Protein AF-A0A9E1JW07-F1 (afdb_monomer)

Mean predicted aligned error: 15.03 Å

Foldseek 3Di:
DPDDWQQADDQQAAPPPGDHPHPDKDKDFQDDLCCLVPPDDLVNLVVLCVPVDDPVRSVPDDSVVSSVCSVGHRNVRIGIHHPVVVCPDPVNVVVVVVVVVVVVVVVVVVVPPDPFPADQAAAQAADPVRDGHRDRPQQGPLRHHPVRPVVSVVVPD

Structure (mmCIF, N/CA/C/O backbone):
data_AF-A0A9E1JW07-F1
#
_entry.id   AF-A0A9E1JW07-F1
#
loop_
_atom_site.group_PDB
_atom_site.id
_atom_site.type_symbol
_atom_site.label_atom_id
_atom_site.label_alt_id
_atom_site.label_comp_id
_atom_site.label_asym_id
_atom_site.label_entity_id
_atom_site.label_seq_id
_atom_site.pdbx_PDB_ins_code
_atom_site.Cartn_x
_atom_site.Cartn_y
_atom_site.Cartn_z
_atom_site.occupancy
_atom_site.B_iso_or_equiv
_atom_site.auth_seq_id
_atom_site.auth_comp_id
_atom_site.auth_asym_id
_atom_site.auth_a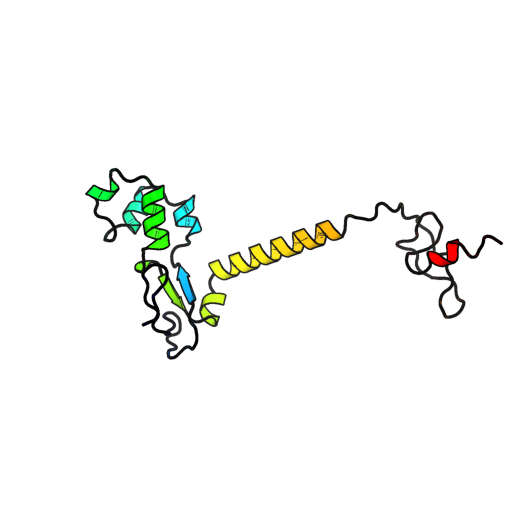tom_id
_atom_site.pdbx_PDB_model_num
ATOM 1 N N . MET A 1 1 ? -17.671 1.496 -18.400 1.00 45.19 1 MET A N 1
ATOM 2 C CA . MET A 1 1 ? -16.482 0.987 -17.679 1.00 45.19 1 MET A CA 1
ATOM 3 C C . MET A 1 1 ? -15.958 2.099 -16.781 1.00 45.19 1 MET A C 1
ATOM 5 O O . MET A 1 1 ? -15.875 3.230 -17.240 1.00 45.19 1 MET A O 1
ATOM 9 N N . LEU A 1 2 ? -15.709 1.835 -15.495 1.00 49.59 2 LEU A N 1
ATOM 10 C CA . LEU A 1 2 ? -15.189 2.853 -14.573 1.00 49.59 2 LEU A CA 1
ATOM 11 C C . LEU A 1 2 ? -13.688 3.030 -14.830 1.00 49.59 2 LEU A C 1
ATOM 13 O O . LEU A 1 2 ? -12.945 2.060 -14.697 1.00 49.59 2 LEU A O 1
ATOM 17 N N . ASN A 1 3 ? -13.252 4.247 -15.177 1.00 51.47 3 ASN A N 1
ATOM 18 C CA . ASN A 1 3 ? -11.838 4.564 -15.402 1.00 51.47 3 ASN A CA 1
ATOM 19 C C . ASN A 1 3 ? -10.987 4.095 -14.212 1.00 51.47 3 ASN A C 1
ATOM 21 O O . ASN A 1 3 ? -11.109 4.586 -13.085 1.00 51.47 3 ASN A O 1
ATOM 25 N N . GLY A 1 4 ? -10.150 3.097 -14.474 1.00 58.75 4 GLY A N 1
ATOM 26 C CA . GLY A 1 4 ? -9.272 2.471 -13.502 1.00 58.75 4 GLY A CA 1
ATOM 27 C C . GLY A 1 4 ? -8.190 3.412 -12.981 1.00 58.75 4 GLY A C 1
ATOM 28 O O . GLY A 1 4 ? -7.639 4.215 -13.731 1.00 58.75 4 GLY A O 1
ATOM 29 N N . LYS A 1 5 ? -7.829 3.302 -11.696 1.00 64.25 5 LYS A N 1
ATOM 30 C CA . LYS A 1 5 ? -6.578 3.906 -11.204 1.00 64.25 5 LYS A CA 1
ATOM 31 C C . LYS A 1 5 ? -5.411 2.998 -11.583 1.00 64.25 5 LYS A C 1
ATOM 33 O O . LYS A 1 5 ? -5.579 1.785 -11.646 1.00 64.25 5 LYS A O 1
ATOM 38 N N . TYR A 1 6 ? -4.230 3.583 -11.774 1.00 75.06 6 TYR A N 1
ATOM 39 C CA . TYR A 1 6 ? -2.990 2.844 -12.051 1.00 75.06 6 TYR A CA 1
ATOM 40 C C . TYR A 1 6 ? -2.974 2.081 -13.391 1.00 75.06 6 TYR A C 1
ATOM 42 O O . TYR A 1 6 ? -2.185 1.158 -13.570 1.00 75.06 6 TYR A O 1
ATOM 50 N N . GLY A 1 7 ? -3.864 2.448 -14.323 1.00 70.44 7 GLY A N 1
ATOM 51 C CA . GLY A 1 7 ? -4.038 1.769 -15.612 1.00 70.44 7 GLY A CA 1
ATOM 52 C C . GLY A 1 7 ? -4.787 0.433 -15.539 1.00 70.44 7 GLY A C 1
ATOM 53 O O . GLY A 1 7 ? -4.903 -0.232 -16.560 1.00 70.44 7 GLY A O 1
ATOM 54 N N . ALA A 1 8 ? -5.275 0.021 -14.361 1.00 77.69 8 ALA A N 1
ATOM 55 C CA . ALA A 1 8 ? -5.957 -1.259 -14.168 1.00 77.69 8 ALA A CA 1
ATOM 56 C C . ALA A 1 8 ? -7.481 -1.091 -14.184 1.00 77.69 8 ALA A C 1
ATOM 58 O O . ALA A 1 8 ? -8.031 -0.341 -13.373 1.00 77.69 8 ALA A O 1
ATOM 59 N N . GLU A 1 9 ? -8.163 -1.807 -15.075 1.00 79.19 9 GLU A N 1
ATOM 60 C CA . GLU A 1 9 ? -9.624 -1.794 -15.174 1.00 79.19 9 GLU A CA 1
ATOM 61 C C . GLU A 1 9 ? -10.299 -2.362 -13.920 1.00 79.19 9 GLU A C 1
ATOM 63 O O . GLU A 1 9 ? -9.792 -3.277 -13.268 1.00 79.19 9 GLU A O 1
ATOM 68 N N . ARG A 1 10 ? -11.471 -1.810 -13.586 1.00 83.06 10 ARG A N 1
ATOM 69 C CA . ARG A 1 10 ? -12.329 -2.318 -12.511 1.00 83.06 10 ARG A CA 1
ATOM 70 C C . ARG A 1 10 ? -13.482 -3.105 -13.105 1.00 83.06 10 ARG A C 1
ATOM 72 O O . ARG A 1 10 ? -14.334 -2.526 -13.776 1.00 83.06 10 ARG A O 1
ATOM 79 N N . ASN A 1 11 ? -13.527 -4.388 -12.778 1.00 87.31 11 ASN A N 1
ATOM 80 C CA . ASN A 1 11 ? -14.549 -5.323 -13.233 1.00 87.31 11 ASN A CA 1
ATOM 81 C C . ASN A 1 11 ? -15.549 -5.685 -12.131 1.00 87.31 11 ASN A C 1
ATOM 83 O O . ASN A 1 11 ? -16.485 -6.431 -12.385 1.00 87.31 11 ASN A O 1
ATOM 87 N N . LEU A 1 12 ? -15.361 -5.166 -10.912 1.00 89.56 12 LEU A N 1
ATOM 88 C CA . LEU A 1 12 ? -16.171 -5.487 -9.735 1.00 89.56 12 LEU A CA 1
ATOM 89 C C . LEU A 1 12 ? -16.109 -6.972 -9.343 1.00 89.56 12 LEU A C 1
ATOM 91 O O . LEU A 1 12 ? -17.007 -7.499 -8.684 1.00 89.56 12 LEU A O 1
ATOM 95 N N . VAL A 1 13 ? -14.999 -7.623 -9.700 1.00 91.62 13 VAL A N 1
ATOM 96 C CA . VAL A 1 13 ? -14.702 -9.019 -9.376 1.00 91.62 13 VAL A CA 1
ATOM 97 C C . VAL A 1 13 ? -13.456 -9.072 -8.508 1.00 91.62 13 VAL A C 1
ATOM 99 O O . VAL A 1 13 ? -12.402 -8.543 -8.862 1.00 91.62 13 VAL A O 1
ATOM 102 N N . CYS A 1 14 ? -13.547 -9.741 -7.363 1.00 93.69 14 CYS A N 1
ATOM 103 C CA . CYS A 1 14 ? -12.381 -9.984 -6.531 1.00 93.69 14 CYS A CA 1
ATOM 104 C C . CYS A 1 14 ? -11.521 -11.091 -7.141 1.00 93.69 14 CYS A C 1
ATOM 106 O O . CYS A 1 14 ? -11.901 -12.259 -7.126 1.00 93.69 14 CYS A O 1
ATOM 108 N N . LYS A 1 15 ? -10.308 -10.748 -7.576 1.00 94.06 15 LYS A N 1
ATOM 109 C CA . LYS A 1 15 ? -9.341 -11.705 -8.136 1.00 94.06 15 LYS A CA 1
ATOM 110 C C . LYS A 1 15 ? -8.770 -12.689 -7.110 1.00 94.06 15 LYS A C 1
ATOM 112 O O . LYS A 1 15 ? -8.145 -13.665 -7.495 1.00 94.06 15 LYS A O 1
ATOM 117 N N . THR A 1 16 ? -8.992 -12.454 -5.817 1.00 93.06 16 THR A N 1
ATOM 118 C CA . THR A 1 16 ? -8.528 -13.338 -4.736 1.00 93.06 16 THR A CA 1
ATOM 119 C C . THR A 1 16 ? -9.557 -14.394 -4.348 1.00 93.06 16 THR A C 1
ATOM 121 O O . THR A 1 16 ? -9.196 -15.552 -4.204 1.00 93.06 16 THR A O 1
ATOM 124 N N . CYS A 1 17 ? -10.823 -14.015 -4.142 1.00 94.19 17 CYS A N 1
ATOM 125 C CA . CYS A 1 17 ? -11.865 -14.949 -3.693 1.00 94.19 17 CYS A CA 1
ATOM 126 C C . CYS A 1 17 ? -12.903 -15.298 -4.764 1.00 94.19 17 CYS A C 1
ATOM 128 O O . CYS A 1 17 ? -13.858 -16.006 -4.464 1.00 94.19 17 CYS A O 1
ATOM 130 N N . GLY A 1 18 ? -12.763 -14.768 -5.980 1.00 93.25 18 GLY A N 1
ATOM 131 C CA . GLY A 1 18 ? -13.622 -15.081 -7.121 1.00 93.25 18 GLY A CA 1
ATOM 132 C C . GLY A 1 18 ? -15.015 -14.447 -7.098 1.00 93.25 18 GLY A C 1
ATOM 133 O O . GLY A 1 18 ? -15.713 -14.535 -8.098 1.00 93.25 18 GLY A O 1
ATOM 134 N N . ARG A 1 19 ? -15.431 -13.788 -6.006 1.00 92.69 19 ARG A N 1
ATOM 135 C CA . ARG A 1 19 ? -16.750 -13.130 -5.942 1.00 92.69 19 ARG A CA 1
ATOM 136 C C . ARG A 1 19 ? -16.870 -12.028 -6.988 1.00 92.69 19 ARG A C 1
ATOM 138 O O . ARG A 1 19 ? -15.982 -11.176 -7.080 1.00 92.69 19 ARG A O 1
ATOM 145 N N . ASP A 1 20 ? -17.993 -12.019 -7.685 1.00 92.50 20 ASP A N 1
ATOM 146 C CA . ASP A 1 20 ? -18.372 -11.043 -8.698 1.00 92.50 20 ASP A CA 1
ATOM 147 C C . ASP A 1 20 ? -19.508 -10.128 -8.210 1.00 92.50 20 ASP A C 1
ATOM 149 O O . ASP A 1 20 ? -19.900 -10.173 -7.038 1.00 92.50 20 ASP A O 1
ATOM 153 N N . ASN A 1 21 ? -19.979 -9.242 -9.096 1.00 83.75 21 ASN A N 1
ATOM 154 C CA . ASN A 1 21 ? -21.097 -8.321 -8.857 1.00 83.75 21 ASN A CA 1
ATOM 155 C C . ASN A 1 21 ? -20.962 -7.503 -7.560 1.00 83.75 21 ASN A C 1
ATOM 157 O O . ASN A 1 21 ? -21.942 -7.139 -6.906 1.00 83.75 21 ASN A O 1
ATOM 161 N N . LEU A 1 22 ? -19.723 -7.200 -7.163 1.00 84.88 22 LEU A N 1
ATOM 162 C CA . LEU A 1 22 ? -19.457 -6.455 -5.943 1.00 84.88 22 LEU A CA 1
ATOM 163 C C . LEU A 1 22 ? -19.800 -4.982 -6.169 1.00 84.88 22 LEU A C 1
ATOM 165 O O . LEU A 1 22 ? -19.198 -4.328 -7.011 1.00 84.88 22 LEU A O 1
ATOM 169 N N . GLY A 1 23 ? -20.666 -4.394 -5.340 1.00 85.06 23 GLY A N 1
ATOM 170 C CA . GLY A 1 23 ? -20.952 -2.950 -5.415 1.00 85.06 23 GLY A CA 1
ATOM 171 C C . GLY A 1 23 ? -19.716 -2.057 -5.207 1.00 85.06 23 GLY A C 1
ATOM 172 O O . GLY A 1 23 ? -19.725 -0.878 -5.557 1.00 85.06 23 GLY A O 1
ATOM 173 N N . ARG A 1 24 ? -18.630 -2.608 -4.640 1.00 87.06 24 ARG A N 1
ATOM 174 C CA . ARG A 1 24 ? -17.335 -1.932 -4.524 1.00 87.06 24 ARG A CA 1
ATOM 175 C C . ARG A 1 24 ? -16.163 -2.907 -4.412 1.00 87.06 24 ARG A C 1
ATOM 177 O O . ARG A 1 24 ? -16.164 -3.813 -3.579 1.00 87.06 24 ARG A O 1
ATOM 184 N N . THR A 1 25 ? -15.100 -2.596 -5.144 1.00 90.06 25 THR A N 1
ATOM 185 C CA . THR A 1 25 ? -13.772 -3.217 -5.051 1.00 90.06 25 THR A CA 1
ATOM 186 C C . THR A 1 25 ? -12.691 -2.171 -4.778 1.00 90.06 25 THR A C 1
ATOM 188 O O . THR A 1 25 ? -12.879 -0.967 -4.999 1.00 90.06 25 THR A O 1
ATOM 191 N N . ASP A 1 26 ? -11.547 -2.624 -4.280 1.00 90.06 26 ASP A N 1
ATOM 192 C CA . ASP A 1 26 ? -10.333 -1.830 -4.128 1.00 90.06 26 ASP A CA 1
ATOM 193 C C . ASP A 1 26 ? -9.244 -2.363 -5.075 1.00 90.06 26 ASP A C 1
ATOM 195 O O . ASP A 1 26 ? -9.245 -3.533 -5.451 1.00 90.06 26 ASP A O 1
ATOM 199 N N . LEU A 1 27 ? -8.316 -1.485 -5.462 1.00 90.25 27 LEU A N 1
ATOM 200 C CA . LEU A 1 27 ? -7.156 -1.826 -6.287 1.00 90.25 27 LEU A CA 1
ATOM 201 C C . LEU A 1 27 ? -5.927 -1.893 -5.380 1.00 90.25 27 LEU A C 1
ATOM 203 O O . LEU A 1 27 ? -5.527 -0.880 -4.799 1.00 90.25 27 LEU A O 1
ATOM 207 N N . HIS A 1 28 ? -5.365 -3.085 -5.232 1.00 90.44 28 HIS A N 1
ATOM 208 C CA . HIS A 1 28 ? -4.274 -3.375 -4.312 1.00 90.44 28 HIS A CA 1
ATOM 209 C C . HIS A 1 28 ? -2.960 -3.581 -5.075 1.00 90.44 28 HIS A C 1
ATOM 211 O O . HIS A 1 28 ? -2.948 -4.244 -6.107 1.00 90.44 28 HIS A O 1
ATOM 217 N N . HIS A 1 29 ? -1.860 -3.012 -4.573 1.00 90.50 29 HIS A N 1
ATOM 218 C CA . HIS A 1 29 ? -0.534 -3.203 -5.166 1.00 90.50 29 HIS A CA 1
ATOM 219 C C . HIS A 1 29 ? 0.067 -4.525 -4.690 1.00 90.50 29 HIS A C 1
ATOM 221 O O . HIS A 1 29 ? 0.196 -4.713 -3.484 1.00 90.50 29 HIS A O 1
ATOM 227 N N . ILE A 1 30 ? 0.467 -5.395 -5.618 1.00 91.94 30 ILE A N 1
ATOM 228 C CA . ILE A 1 30 ? 1.085 -6.693 -5.305 1.00 91.94 30 ILE A CA 1
ATOM 229 C C . ILE A 1 30 ? 2.491 -6.471 -4.732 1.00 91.94 30 ILE A C 1
ATOM 231 O O . ILE A 1 30 ? 2.822 -6.944 -3.646 1.00 91.94 30 ILE A O 1
ATOM 235 N N . ILE A 1 31 ? 3.306 -5.697 -5.447 1.00 91.62 31 ILE A N 1
ATOM 236 C CA . ILE A 1 31 ? 4.603 -5.203 -4.995 1.00 91.62 31 ILE A CA 1
ATOM 237 C C . ILE A 1 31 ? 4.379 -3.851 -4.330 1.00 91.62 31 ILE A C 1
ATOM 239 O O . ILE A 1 31 ? 3.870 -2.910 -4.950 1.00 91.62 31 ILE A O 1
ATOM 243 N N . ASP A 1 32 ? 4.791 -3.756 -3.068 1.00 89.69 32 ASP A N 1
ATOM 244 C CA . ASP A 1 32 ? 4.617 -2.563 -2.246 1.00 89.69 32 ASP A CA 1
ATOM 245 C C . ASP A 1 32 ? 5.221 -1.317 -2.918 1.00 89.69 32 ASP A C 1
ATOM 247 O O . ASP A 1 32 ? 6.396 -1.281 -3.298 1.00 89.69 32 ASP A O 1
ATOM 251 N N . GLN A 1 33 ? 4.427 -0.246 -3.001 1.00 90.31 33 GLN A N 1
ATOM 252 C CA . GLN A 1 33 ? 4.896 1.051 -3.478 1.00 90.31 33 GLN A CA 1
ATOM 253 C C . GLN A 1 33 ? 6.103 1.560 -2.687 1.00 90.31 33 GLN A C 1
ATOM 255 O O . GLN A 1 33 ? 6.965 2.225 -3.256 1.00 90.31 33 GLN A O 1
ATOM 260 N N . ALA A 1 34 ? 6.167 1.299 -1.380 1.00 90.62 34 ALA A N 1
ATOM 261 C CA . ALA A 1 34 ? 7.281 1.729 -0.546 1.00 90.62 34 ALA A CA 1
ATOM 262 C C . ALA A 1 34 ? 8.580 1.010 -0.924 1.00 90.62 34 ALA A C 1
ATOM 264 O O . ALA A 1 34 ? 9.641 1.633 -0.898 1.00 90.62 34 ALA A O 1
ATOM 265 N N . PHE A 1 35 ? 8.499 -0.266 -1.314 1.00 94.12 35 PHE A N 1
ATOM 266 C CA . PHE A 1 35 ? 9.646 -0.991 -1.846 1.00 94.12 35 PHE A CA 1
ATOM 267 C C . PHE A 1 35 ? 10.126 -0.343 -3.148 1.00 94.12 35 PHE A C 1
ATOM 269 O O . PHE A 1 35 ? 11.284 0.064 -3.215 1.00 94.12 35 PHE A O 1
ATOM 276 N N . ILE A 1 36 ? 9.226 -0.144 -4.118 1.00 94.31 36 ILE A N 1
ATOM 277 C CA . ILE A 1 36 ? 9.563 0.467 -5.417 1.00 94.31 36 ILE A CA 1
ATOM 278 C C . ILE A 1 36 ? 10.168 1.865 -5.225 1.00 94.31 36 ILE A C 1
ATOM 280 O O . ILE A 1 36 ? 11.197 2.178 -5.806 1.00 94.31 36 ILE A O 1
ATOM 284 N N . LYS A 1 37 ? 9.576 2.696 -4.360 1.00 94.31 37 LYS A N 1
ATOM 285 C CA . LYS A 1 37 ? 10.002 4.090 -4.153 1.00 94.31 37 LYS A CA 1
ATOM 286 C C . LYS A 1 37 ? 11.308 4.254 -3.375 1.00 94.31 37 LYS A C 1
ATOM 288 O O . LYS A 1 37 ? 11.924 5.306 -3.488 1.00 94.31 37 LYS A O 1
ATOM 293 N N . LYS A 1 38 ? 11.663 3.312 -2.494 1.00 94.00 38 LYS A N 1
ATOM 294 C CA . LYS A 1 38 ? 12.719 3.540 -1.482 1.00 94.00 38 LYS A CA 1
ATOM 295 C C . LYS A 1 38 ? 13.798 2.471 -1.415 1.00 94.00 38 LYS A C 1
ATOM 297 O O . LYS A 1 38 ? 14.818 2.701 -0.775 1.00 94.00 38 LYS A O 1
ATOM 302 N N . ARG A 1 39 ? 13.542 1.276 -1.945 1.00 94.75 39 ARG A N 1
ATOM 303 C CA . ARG A 1 39 ? 14.397 0.098 -1.725 1.00 94.75 39 ARG A CA 1
ATOM 304 C C . ARG A 1 39 ? 14.795 -0.611 -3.008 1.00 94.75 39 ARG A C 1
ATOM 306 O O . ARG A 1 39 ? 15.805 -1.309 -2.991 1.00 94.75 39 ARG A O 1
ATOM 313 N N . ALA A 1 40 ? 14.002 -0.475 -4.065 1.00 96.06 40 ALA A N 1
ATOM 314 C CA . ALA A 1 40 ? 14.312 -1.072 -5.348 1.00 96.06 40 ALA A CA 1
ATOM 315 C C . ALA A 1 40 ? 15.629 -0.502 -5.883 1.00 96.06 40 ALA A C 1
ATOM 317 O O . ALA A 1 40 ? 15.827 0.711 -5.927 1.00 96.06 40 ALA A O 1
ATOM 318 N N . LYS A 1 41 ? 16.534 -1.401 -6.266 1.00 96.31 41 LYS A N 1
ATOM 319 C CA . LYS A 1 41 ? 17.752 -1.055 -7.000 1.00 96.31 41 LYS A CA 1
ATOM 320 C C . LYS A 1 41 ? 17.424 -0.866 -8.479 1.00 96.31 41 LYS A C 1
ATOM 322 O O . LYS A 1 41 ? 16.440 -1.429 -8.957 1.00 96.31 41 LYS A O 1
ATOM 327 N N . ARG A 1 42 ? 18.299 -0.171 -9.207 1.00 93.75 42 ARG A N 1
ATOM 328 C CA . ARG A 1 42 ? 18.165 0.085 -10.647 1.00 93.75 42 ARG A CA 1
ATOM 329 C C . ARG A 1 42 ? 17.732 -1.143 -11.455 1.00 93.75 42 ARG A C 1
ATOM 331 O O . ARG A 1 42 ? 16.673 -1.120 -12.067 1.00 93.75 42 ARG A O 1
ATOM 338 N N . TRP A 1 43 ? 18.469 -2.246 -11.344 1.00 94.12 43 TRP A N 1
ATOM 339 C CA . TRP A 1 43 ? 18.155 -3.484 -12.070 1.00 94.12 43 TRP A CA 1
ATOM 340 C C . TRP A 1 43 ? 16.762 -4.052 -11.742 1.00 94.12 43 TRP A C 1
ATOM 342 O O . TRP A 1 43 ? 16.135 -4.692 -12.578 1.00 94.12 43 TRP A O 1
ATOM 352 N N . GLN A 1 44 ? 16.243 -3.820 -10.528 1.00 95.69 44 GLN A N 1
ATOM 353 C CA . GLN A 1 44 ? 14.889 -4.236 -10.146 1.00 95.69 44 GLN A CA 1
ATOM 354 C C . GLN A 1 44 ? 13.840 -3.324 -10.776 1.00 95.69 44 GLN A C 1
ATOM 356 O O . GLN A 1 44 ? 12.775 -3.798 -11.158 1.00 95.69 44 GLN A O 1
ATOM 361 N N . LEU A 1 45 ? 14.127 -2.024 -10.883 1.00 94.50 45 LEU A N 1
ATOM 362 C CA . LEU A 1 45 ? 13.264 -1.081 -11.589 1.00 94.50 45 LEU A CA 1
ATOM 363 C C . LEU A 1 45 ? 13.187 -1.444 -13.076 1.00 94.50 45 LEU A C 1
ATOM 365 O O . LEU A 1 45 ? 12.086 -1.560 -13.602 1.00 94.50 45 LEU A O 1
ATOM 369 N N . GLU A 1 46 ? 14.325 -1.715 -13.712 1.00 92.56 46 GLU A N 1
ATOM 370 C CA . GLU A 1 46 ? 14.406 -2.171 -15.108 1.00 92.56 46 GLU A CA 1
ATOM 371 C C . GLU A 1 46 ? 13.664 -3.496 -15.313 1.00 92.56 46 GLU A C 1
ATOM 373 O O . GLU A 1 46 ? 12.833 -3.613 -16.214 1.00 92.56 46 GLU A O 1
ATOM 378 N N . TYR A 1 47 ? 13.873 -4.468 -14.417 1.00 92.56 47 TYR A N 1
ATOM 379 C CA . TYR A 1 47 ? 13.153 -5.742 -14.446 1.00 92.56 47 TYR A CA 1
ATOM 380 C C . TYR A 1 47 ? 11.631 -5.546 -14.389 1.00 92.56 47 TYR A C 1
ATOM 382 O O . TYR A 1 47 ? 10.890 -6.144 -15.165 1.00 92.56 47 TYR A O 1
ATOM 390 N N . LEU A 1 48 ? 11.147 -4.681 -13.492 1.00 92.56 48 LEU A N 1
ATOM 391 C CA . LEU A 1 48 ? 9.716 -4.394 -13.351 1.00 92.56 48 LEU A CA 1
ATOM 392 C C . LEU A 1 48 ? 9.151 -3.565 -14.513 1.00 92.56 48 LEU A C 1
ATOM 394 O O . LEU A 1 48 ? 7.951 -3.646 -14.800 1.00 92.56 48 LEU A O 1
ATOM 398 N N . ALA A 1 49 ? 9.991 -2.753 -15.153 1.00 91.88 49 ALA A N 1
ATOM 399 C CA . ALA A 1 49 ? 9.624 -1.893 -16.272 1.00 91.88 49 ALA A CA 1
ATOM 400 C C . ALA A 1 49 ? 9.619 -2.629 -17.616 1.00 91.88 49 ALA A C 1
ATOM 402 O O . ALA A 1 49 ? 9.039 -2.120 -18.576 1.00 91.88 49 ALA A O 1
ATOM 403 N N . ASN A 1 50 ? 10.173 -3.842 -17.675 1.00 88.25 50 ASN A N 1
ATOM 404 C CA . ASN A 1 50 ? 10.187 -4.676 -18.871 1.00 88.25 50 ASN A CA 1
ATOM 405 C C . ASN A 1 50 ? 8.774 -4.850 -19.466 1.00 88.25 50 ASN A C 1
ATOM 407 O O . ASN A 1 50 ? 7.838 -5.289 -18.786 1.00 88.25 50 ASN A O 1
ATOM 411 N N . GLY A 1 51 ? 8.603 -4.474 -20.735 1.00 84.69 51 GLY A N 1
ATOM 412 C CA . GLY A 1 51 ? 7.315 -4.511 -21.437 1.00 84.69 51 GLY A CA 1
ATOM 413 C C . GLY A 1 51 ? 6.363 -3.353 -21.103 1.00 84.69 51 GLY A C 1
ATOM 414 O O . GLY A 1 51 ? 5.214 -3.377 -21.531 1.00 84.69 51 GLY A O 1
ATOM 415 N N . ILE A 1 52 ? 6.814 -2.353 -20.335 1.00 87.81 52 ILE A N 1
ATOM 416 C CA . ILE A 1 52 ? 6.146 -1.046 -20.163 1.00 87.81 52 ILE A CA 1
ATOM 417 C C . ILE A 1 52 ? 7.000 0.062 -20.780 1.00 87.81 52 ILE A C 1
ATOM 419 O O . ILE A 1 52 ? 6.471 0.933 -21.464 1.00 87.81 52 ILE A O 1
ATOM 423 N N . LEU A 1 53 ? 8.307 0.030 -20.520 1.00 87.31 53 LEU A N 1
ATOM 424 C CA . LEU A 1 53 ? 9.299 0.920 -21.113 1.00 87.31 53 LEU A CA 1
ATOM 425 C C . LEU A 1 53 ? 10.237 0.084 -21.989 1.00 87.31 53 LEU A C 1
ATOM 427 O O . LEU A 1 53 ? 10.561 -1.052 -21.633 1.00 87.31 53 LEU A O 1
ATOM 431 N N . SER A 1 54 ? 10.651 0.624 -23.134 1.00 83.31 54 SER A N 1
ATOM 432 C CA . SER A 1 54 ? 11.701 0.003 -23.945 1.00 83.31 54 SER A CA 1
ATOM 433 C C . SER A 1 54 ? 13.073 0.246 -23.314 1.00 83.31 54 SER A C 1
ATOM 435 O O . SER A 1 54 ? 13.270 1.229 -22.599 1.00 83.31 54 SER A O 1
ATOM 437 N N . ASN A 1 55 ? 14.022 -0.656 -23.573 1.00 77.56 55 ASN A N 1
ATOM 438 C CA . ASN A 1 55 ? 15.364 -0.581 -22.988 1.00 77.56 55 ASN A CA 1
ATOM 439 C C . ASN A 1 55 ? 16.088 0.718 -23.372 1.00 77.56 55 ASN A C 1
ATOM 441 O O . ASN A 1 55 ? 16.616 1.382 -22.488 1.00 77.56 55 ASN A O 1
ATOM 445 N N . GLU A 1 56 ? 16.010 1.126 -24.643 1.00 77.75 56 GLU A N 1
ATOM 446 C CA . GLU A 1 56 ? 16.570 2.398 -25.135 1.00 77.75 56 GLU A CA 1
ATOM 447 C C . GLU A 1 56 ? 16.022 3.611 -24.376 1.00 77.75 56 GLU A C 1
ATOM 449 O O . GLU A 1 56 ? 16.767 4.511 -24.015 1.00 77.75 56 GLU A O 1
ATOM 454 N N . TYR A 1 57 ? 14.722 3.624 -24.067 1.00 77.38 57 TYR A N 1
ATOM 455 C CA . TYR A 1 57 ? 14.138 4.713 -23.285 1.00 77.38 57 TYR A CA 1
ATOM 456 C C . TYR A 1 57 ? 14.581 4.685 -21.821 1.00 77.38 57 TYR A C 1
ATOM 458 O O . TYR A 1 57 ? 14.550 5.720 -21.166 1.00 77.38 57 TYR A O 1
ATOM 466 N N . MET A 1 58 ? 14.959 3.526 -21.279 1.00 82.56 58 MET A N 1
ATOM 467 C CA . MET A 1 58 ? 15.343 3.414 -19.875 1.00 82.56 58 MET A CA 1
ATOM 468 C C . MET A 1 58 ? 16.778 3.856 -19.610 1.00 82.56 58 MET A C 1
ATOM 470 O O . MET A 1 58 ? 16.993 4.429 -18.545 1.00 82.56 58 MET A O 1
ATOM 474 N N . GLU A 1 59 ? 17.732 3.616 -20.517 1.00 81.38 59 GLU A N 1
ATOM 475 C CA . GLU A 1 59 ? 19.167 3.882 -20.283 1.00 81.38 59 GLU A CA 1
ATOM 476 C C . GLU A 1 59 ? 19.432 5.306 -19.773 1.00 81.38 59 GLU A C 1
ATOM 478 O O . GLU A 1 59 ? 20.116 5.478 -18.764 1.00 81.38 59 GLU A O 1
ATOM 483 N N . ASP A 1 60 ? 18.772 6.300 -20.369 1.00 86.44 60 ASP A N 1
ATOM 484 C CA . ASP A 1 60 ? 18.932 7.713 -20.005 1.00 86.44 60 ASP A C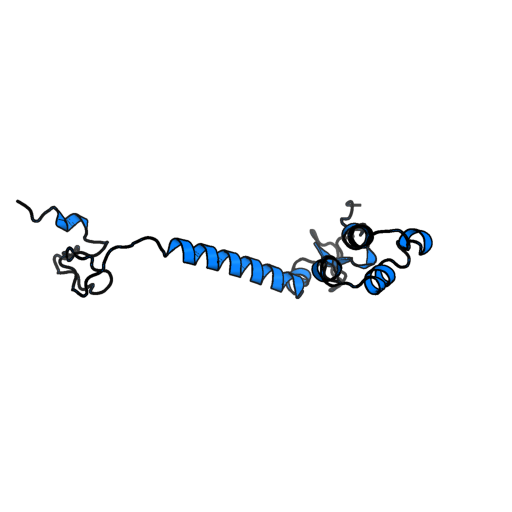A 1
ATOM 485 C C . ASP A 1 60 ? 17.908 8.219 -18.970 1.00 86.44 60 ASP A C 1
ATOM 487 O O . ASP A 1 60 ? 17.985 9.357 -18.492 1.00 86.44 60 ASP A O 1
ATOM 491 N N . MET A 1 61 ? 16.923 7.397 -18.590 1.00 91.75 61 MET A N 1
ATOM 492 C CA . MET A 1 61 ? 15.913 7.784 -17.604 1.00 91.75 61 MET A CA 1
ATOM 493 C C . MET A 1 61 ? 16.459 7.718 -16.181 1.00 91.75 61 MET A C 1
ATOM 495 O O . MET A 1 61 ? 17.055 6.729 -15.753 1.00 91.75 61 MET A O 1
ATOM 499 N N . LYS A 1 62 ? 16.137 8.735 -15.377 1.00 94.94 62 LYS A N 1
ATOM 500 C CA . LYS A 1 62 ? 16.417 8.714 -13.938 1.00 94.94 62 LYS A CA 1
ATOM 501 C C . LYS A 1 62 ? 15.536 7.684 -13.237 1.00 94.94 62 LYS A C 1
ATOM 503 O O . LYS A 1 62 ? 14.367 7.503 -13.582 1.00 94.94 62 LYS A O 1
ATOM 508 N N . ASP A 1 63 ? 16.054 7.097 -12.160 1.00 94.94 63 ASP A N 1
ATOM 509 C CA . ASP A 1 63 ? 15.308 6.145 -11.323 1.00 94.94 63 ASP A CA 1
ATOM 510 C C . ASP A 1 63 ? 13.964 6.711 -10.852 1.00 94.94 63 ASP A C 1
ATOM 512 O O . ASP A 1 63 ? 12.970 5.990 -10.808 1.00 94.94 63 ASP A O 1
ATOM 516 N N . SER A 1 64 ? 13.897 8.014 -10.558 1.00 94.56 64 SER A N 1
ATOM 517 C CA . SER A 1 64 ? 12.657 8.694 -10.167 1.00 94.56 64 SER A CA 1
ATOM 518 C C . SER A 1 64 ? 11.559 8.593 -11.224 1.00 94.56 64 SER A C 1
ATOM 520 O O . SER A 1 64 ? 10.386 8.437 -10.878 1.00 94.56 64 SER A O 1
ATOM 522 N N . ASP A 1 65 ? 11.925 8.656 -12.500 1.00 94.25 65 ASP A N 1
ATOM 523 C CA . ASP A 1 65 ? 10.975 8.639 -13.609 1.00 94.25 65 ASP A CA 1
ATOM 524 C C . ASP A 1 65 ? 10.479 7.217 -13.862 1.00 94.25 65 ASP A C 1
ATOM 526 O O . ASP A 1 65 ? 9.272 6.998 -14.002 1.00 94.25 65 ASP A O 1
ATOM 530 N N . ILE A 1 66 ? 11.377 6.231 -13.780 1.00 94.12 66 ILE A N 1
ATOM 531 C CA . ILE A 1 66 ? 11.007 4.812 -13.837 1.00 94.12 66 ILE A CA 1
ATOM 532 C C . ILE A 1 66 ? 10.087 4.456 -12.662 1.00 94.12 66 ILE A C 1
ATOM 534 O O . ILE A 1 66 ? 9.028 3.857 -12.860 1.00 94.12 66 ILE A O 1
ATOM 538 N N . ILE A 1 67 ? 10.417 4.893 -11.441 1.00 94.62 67 ILE A N 1
ATOM 539 C CA . ILE A 1 67 ? 9.567 4.720 -10.252 1.00 94.62 67 ILE A CA 1
ATOM 540 C C . ILE A 1 67 ? 8.179 5.329 -10.482 1.00 94.62 67 ILE A C 1
ATOM 542 O O . ILE A 1 67 ? 7.170 4.697 -10.158 1.00 94.62 67 ILE A O 1
ATOM 546 N N . ASN A 1 68 ? 8.103 6.536 -11.048 1.00 92.56 68 ASN A N 1
ATOM 547 C CA . ASN A 1 68 ? 6.830 7.200 -11.324 1.00 92.56 68 ASN A CA 1
ATOM 548 C C . ASN A 1 68 ? 5.967 6.406 -12.307 1.00 92.56 68 ASN A C 1
ATOM 550 O O . ASN A 1 68 ? 4.759 6.283 -12.085 1.00 92.56 68 ASN A O 1
ATOM 554 N N . VAL A 1 69 ? 6.567 5.839 -13.355 1.00 91.56 69 VAL A N 1
ATOM 555 C CA . VAL A 1 69 ? 5.864 4.961 -14.298 1.00 91.56 69 VAL A CA 1
ATOM 556 C C . VAL A 1 69 ? 5.393 3.688 -13.594 1.00 91.56 69 VAL A C 1
ATOM 558 O O . VAL A 1 69 ? 4.207 3.367 -13.644 1.00 91.56 69 VAL A O 1
ATOM 561 N N . LEU A 1 70 ? 6.272 3.001 -12.864 1.00 92.38 70 LEU A N 1
ATOM 562 C CA . LEU A 1 70 ? 5.948 1.734 -12.202 1.00 92.38 70 LEU A CA 1
ATOM 563 C C . LEU A 1 70 ? 4.861 1.861 -11.134 1.00 92.38 70 LEU A C 1
ATOM 565 O O . LEU A 1 70 ? 4.035 0.966 -10.981 1.00 92.38 70 LEU A O 1
ATOM 569 N N . VAL A 1 71 ? 4.844 2.961 -10.385 1.00 90.56 71 VAL A N 1
ATOM 570 C CA . VAL A 1 71 ? 3.847 3.176 -9.330 1.00 90.56 71 VAL A CA 1
ATOM 571 C C . VAL A 1 71 ? 2.499 3.594 -9.910 1.00 90.56 71 VAL A C 1
ATOM 573 O O . VAL A 1 71 ? 1.464 3.210 -9.374 1.00 90.56 71 VAL A O 1
ATOM 576 N N . ASN A 1 72 ? 2.493 4.404 -10.973 1.00 86.75 72 ASN A N 1
ATOM 577 C CA . ASN A 1 72 ? 1.270 5.060 -11.438 1.00 86.75 72 ASN A CA 1
ATOM 578 C C . ASN A 1 72 ? 0.673 4.457 -12.712 1.00 86.75 72 ASN A C 1
ATOM 580 O O . ASN A 1 72 ? -0.474 4.762 -13.029 1.00 86.75 72 ASN A O 1
ATOM 584 N N . LYS A 1 73 ? 1.433 3.652 -13.457 1.00 84.69 73 LYS A N 1
ATOM 585 C CA . LYS A 1 73 ? 1.062 3.182 -14.800 1.00 84.69 73 LYS A CA 1
ATOM 586 C C . LYS A 1 73 ? 1.375 1.701 -15.037 1.00 84.69 73 LYS A C 1
ATOM 588 O O . LYS A 1 73 ? 1.398 1.269 -16.183 1.00 84.69 73 LYS A O 1
ATOM 593 N N . ASN A 1 74 ? 1.614 0.918 -13.984 1.00 88.81 74 ASN A N 1
ATOM 594 C CA . ASN A 1 74 ? 1.827 -0.524 -14.103 1.00 88.81 74 ASN A CA 1
ATOM 595 C C . ASN A 1 74 ? 0.582 -1.308 -13.648 1.00 88.81 74 ASN A C 1
ATOM 597 O O . ASN A 1 74 ? 0.516 -1.707 -12.480 1.00 88.81 74 ASN A O 1
ATOM 601 N N . PRO A 1 75 ? -0.384 -1.587 -14.544 1.00 87.44 75 PRO A N 1
ATOM 602 C CA . PRO A 1 75 ? -1.571 -2.361 -14.186 1.00 87.44 75 PRO A CA 1
ATOM 603 C C . PRO A 1 75 ? -1.244 -3.791 -13.756 1.00 87.44 75 PRO A C 1
ATOM 605 O O . PRO A 1 75 ? -1.986 -4.378 -12.976 1.00 87.44 75 PRO A O 1
ATOM 608 N N . ARG A 1 76 ? -0.107 -4.341 -14.201 1.00 88.94 76 ARG A N 1
ATOM 609 C CA . ARG A 1 76 ? 0.338 -5.698 -13.843 1.00 88.94 76 ARG A CA 1
ATOM 610 C C . ARG A 1 76 ? 0.712 -5.812 -12.365 1.00 88.94 76 ARG A C 1
ATOM 612 O O . ARG A 1 76 ? 0.689 -6.903 -11.811 1.00 88.94 76 ARG A O 1
ATOM 619 N N . ASN A 1 77 ? 1.029 -4.689 -11.716 1.00 91.81 77 ASN A N 1
ATOM 620 C CA . ASN A 1 77 ? 1.288 -4.637 -10.280 1.00 91.81 77 ASN A CA 1
ATOM 621 C C . ASN A 1 77 ? 0.012 -4.419 -9.445 1.00 91.81 77 ASN A C 1
ATOM 623 O O . ASN A 1 77 ? 0.096 -4.200 -8.238 1.00 91.81 77 ASN A O 1
ATOM 627 N N . ILE A 1 78 ? -1.169 -4.435 -10.064 1.00 91.44 78 ILE A N 1
ATOM 628 C CA . ILE A 1 78 ? -2.437 -4.139 -9.405 1.00 91.44 78 ILE A CA 1
ATOM 629 C C . ILE A 1 78 ? -3.349 -5.355 -9.472 1.00 91.44 78 ILE A C 1
ATOM 631 O O . ILE A 1 78 ? -3.537 -5.957 -10.523 1.00 91.44 78 ILE A O 1
ATOM 635 N N . THR A 1 79 ? -3.974 -5.680 -8.346 1.00 91.94 79 THR A N 1
ATOM 636 C CA . THR A 1 79 ? -5.017 -6.698 -8.272 1.00 91.94 79 THR A CA 1
ATOM 637 C C . THR A 1 79 ? -6.301 -6.108 -7.702 1.00 91.94 79 THR A C 1
ATOM 639 O O . THR A 1 79 ? -6.286 -5.334 -6.740 1.00 91.94 79 THR A O 1
ATOM 642 N N . GLU A 1 80 ? -7.428 -6.436 -8.327 1.00 92.06 80 GLU A N 1
ATOM 643 C CA . GLU A 1 80 ? -8.749 -6.019 -7.870 1.00 92.06 80 GLU A CA 1
ATOM 644 C C . GLU A 1 80 ? -9.241 -6.956 -6.762 1.00 92.06 80 GLU A C 1
ATOM 646 O O . GLU A 1 80 ? -9.297 -8.178 -6.923 1.00 92.06 80 GLU A O 1
ATOM 651 N N . MET A 1 81 ? -9.606 -6.392 -5.612 1.00 93.75 81 MET A N 1
ATOM 652 C CA . MET A 1 81 ? -9.978 -7.160 -4.425 1.00 93.75 81 MET A CA 1
ATOM 653 C C . MET A 1 81 ? -11.254 -6.615 -3.783 1.00 93.75 81 MET A C 1
ATOM 655 O O . MET A 1 81 ? -11.497 -5.408 -3.764 1.00 93.75 81 MET A O 1
ATOM 659 N N . CYS A 1 82 ? -12.072 -7.498 -3.200 1.00 93.44 82 CYS A N 1
ATOM 660 C CA . CYS A 1 82 ? -13.155 -7.064 -2.322 1.00 93.44 82 CYS A CA 1
ATOM 661 C C . CYS A 1 82 ? -12.574 -6.484 -1.026 1.00 93.44 82 CYS A C 1
ATOM 663 O O . CYS A 1 82 ? -11.458 -6.821 -0.622 1.00 93.44 82 CYS A O 1
ATOM 665 N N . GLN A 1 83 ? -13.347 -5.649 -0.331 1.00 91.75 83 GLN A N 1
ATOM 666 C CA . GLN A 1 83 ? -12.885 -5.016 0.909 1.00 91.75 83 GLN A CA 1
ATOM 667 C C . GLN A 1 83 ? -12.463 -6.032 1.976 1.00 91.75 83 GLN A C 1
ATOM 669 O O . GLN A 1 83 ? -11.520 -5.779 2.720 1.00 91.75 83 GLN A O 1
ATOM 674 N N . THR A 1 84 ? -13.144 -7.177 2.063 1.00 92.00 84 THR A N 1
ATOM 675 C CA . THR A 1 84 ? -12.811 -8.226 3.034 1.00 92.00 84 THR A CA 1
ATOM 676 C C . THR A 1 84 ? -11.430 -8.809 2.756 1.00 92.00 84 THR A C 1
ATOM 678 O O . THR A 1 84 ? -10.597 -8.837 3.655 1.00 92.00 84 THR A O 1
ATOM 681 N N . CYS A 1 85 ? -11.150 -9.200 1.509 1.00 93.44 85 CYS A N 1
ATOM 682 C CA . CYS A 1 85 ? -9.831 -9.697 1.121 1.00 93.44 85 CYS A CA 1
ATOM 683 C C . CYS A 1 85 ? -8.759 -8.612 1.256 1.00 93.44 85 CYS A C 1
ATOM 685 O O . CYS A 1 85 ? -7.680 -8.887 1.770 1.00 93.44 85 CYS A O 1
ATOM 687 N N . HIS A 1 86 ? -9.063 -7.372 0.865 1.00 92.19 86 HIS A N 1
ATOM 688 C CA . HIS A 1 86 ? -8.120 -6.260 0.966 1.00 92.19 86 HIS A CA 1
ATOM 689 C C . HIS A 1 86 ? -7.711 -5.971 2.420 1.00 92.19 86 HIS A C 1
ATOM 691 O O . HIS A 1 86 ? -6.542 -5.718 2.687 1.00 92.19 86 HIS A O 1
ATOM 697 N N . LYS A 1 87 ? -8.635 -6.088 3.384 1.00 90.00 87 LYS A N 1
ATOM 698 C CA . LYS A 1 87 ? -8.338 -5.911 4.818 1.00 90.00 87 LYS A CA 1
ATOM 699 C C . LYS A 1 87 ? -7.386 -6.962 5.392 1.00 90.00 87 LYS A C 1
ATOM 701 O O . LYS A 1 87 ? -6.765 -6.711 6.420 1.00 90.00 87 LYS A O 1
ATOM 706 N N . MET A 1 88 ? -7.292 -8.128 4.755 1.00 90.19 88 MET A N 1
ATOM 707 C CA . MET A 1 88 ? -6.439 -9.232 5.199 1.00 90.19 88 MET A CA 1
ATOM 708 C C . MET A 1 88 ? -5.020 -9.161 4.622 1.00 90.19 88 MET A C 1
ATOM 710 O O . MET A 1 88 ? -4.190 -9.994 4.972 1.00 90.19 88 MET A O 1
ATOM 714 N N . THR A 1 89 ? -4.703 -8.183 3.766 1.00 89.56 89 THR A N 1
ATOM 715 C CA . THR A 1 89 ? -3.347 -8.048 3.222 1.00 89.56 89 THR A CA 1
ATOM 716 C C . THR A 1 89 ? -2.391 -7.434 4.246 1.00 89.56 89 THR A C 1
ATOM 718 O O . THR A 1 89 ? -2.751 -6.545 5.024 1.00 89.56 89 THR A O 1
ATOM 721 N N . ASN A 1 90 ? -1.127 -7.864 4.210 1.00 84.19 90 ASN A N 1
ATOM 722 C CA . ASN A 1 90 ? -0.082 -7.351 5.102 1.00 84.19 90 ASN A CA 1
ATOM 723 C C . ASN A 1 90 ? 0.078 -5.828 4.998 1.00 84.19 90 ASN A C 1
ATOM 725 O O . ASN A 1 90 ? 0.244 -5.153 6.013 1.00 84.19 90 ASN A O 1
ATOM 729 N N . SER A 1 91 ? -0.023 -5.265 3.791 1.00 80.50 91 SER A N 1
ATOM 730 C CA . SER A 1 91 ? 0.057 -3.814 3.587 1.00 80.50 91 SER A CA 1
ATOM 731 C C . SER A 1 91 ? -1.076 -3.069 4.297 1.00 80.50 91 SER A C 1
ATOM 733 O O . SER A 1 91 ? -0.864 -1.986 4.841 1.00 80.50 91 SER A O 1
ATOM 735 N N . TYR A 1 92 ? -2.287 -3.637 4.301 1.00 83.50 92 TYR A N 1
ATOM 736 C CA . TYR A 1 92 ? -3.431 -3.029 4.968 1.00 83.50 92 TYR A CA 1
ATOM 737 C C . TYR A 1 92 ? -3.263 -3.084 6.487 1.00 83.50 92 TYR A C 1
ATOM 739 O O . TYR A 1 92 ? -3.509 -2.088 7.170 1.00 83.50 92 TYR A O 1
ATOM 747 N N . GLN A 1 93 ? -2.754 -4.200 7.014 1.00 84.31 93 GLN A N 1
ATOM 748 C CA . GLN A 1 93 ? -2.447 -4.318 8.440 1.00 84.31 93 GLN A CA 1
ATOM 749 C C . GLN A 1 93 ? -1.365 -3.328 8.881 1.00 84.31 93 GLN A C 1
ATOM 751 O O . GLN A 1 93 ? -1.550 -2.607 9.861 1.00 84.31 93 GLN A O 1
ATOM 756 N N . GLN A 1 94 ? -0.291 -3.171 8.102 1.00 84.38 94 GLN A N 1
ATOM 757 C CA . GLN A 1 94 ? 0.740 -2.162 8.379 1.00 84.38 94 GLN A CA 1
ATOM 758 C C . GLN A 1 94 ? 0.190 -0.726 8.349 1.00 84.38 94 GLN A C 1
ATOM 760 O O . GLN A 1 94 ? 0.600 0.124 9.152 1.00 84.38 94 GLN A O 1
ATOM 765 N N . PHE A 1 95 ? -0.755 -0.437 7.447 1.00 83.56 95 PHE A N 1
ATOM 766 C CA . PHE A 1 95 ? -1.458 0.845 7.415 1.00 83.56 95 PHE A CA 1
ATOM 767 C C . PHE A 1 95 ? -2.285 1.068 8.690 1.00 83.56 95 PHE A C 1
ATOM 769 O O . PHE A 1 95 ? -2.195 2.141 9.299 1.00 83.56 95 PHE A O 1
ATOM 776 N N . LEU A 1 96 ? -3.052 0.064 9.128 1.00 84.56 96 LEU A N 1
ATOM 777 C CA . LEU A 1 96 ? -3.816 0.130 10.376 1.00 84.56 96 LEU A CA 1
ATOM 778 C C . LEU A 1 96 ? -2.904 0.334 11.589 1.00 84.56 96 LEU A C 1
ATOM 780 O O . LEU A 1 96 ? -3.184 1.199 12.421 1.00 84.56 96 LEU A O 1
ATOM 784 N N . ASP A 1 97 ? -1.786 -0.383 11.665 1.00 86.19 97 ASP A N 1
ATOM 785 C CA . ASP A 1 97 ? -0.815 -0.250 12.751 1.00 86.19 97 ASP A CA 1
ATOM 786 C C . ASP A 1 97 ? -0.211 1.150 12.811 1.00 86.19 97 ASP A C 1
ATOM 788 O O . ASP A 1 97 ? -0.144 1.764 13.879 1.00 86.19 97 ASP A O 1
ATOM 792 N N . SER A 1 98 ? 0.185 1.695 11.661 1.00 81.94 98 SER A N 1
ATOM 793 C CA . SER A 1 98 ? 0.716 3.057 11.553 1.00 81.94 98 SER A CA 1
ATOM 794 C C . SER A 1 98 ? -0.323 4.099 11.979 1.00 81.94 98 SER A C 1
ATOM 796 O O . SER A 1 98 ? -0.020 5.011 12.757 1.00 81.94 98 SER A O 1
ATOM 798 N N . ARG A 1 99 ? -1.581 3.928 11.554 1.00 80.56 99 ARG A N 1
ATOM 799 C CA . ARG A 1 99 ? -2.707 4.786 11.951 1.00 80.56 99 ARG A CA 1
ATOM 800 C C . ARG A 1 99 ? -2.988 4.707 13.457 1.00 80.56 99 ARG A C 1
ATOM 802 O O . ARG A 1 99 ? -3.204 5.736 14.102 1.00 80.56 99 ARG A O 1
ATOM 809 N N . ASN A 1 100 ? -2.943 3.509 14.033 1.00 81.31 100 ASN A N 1
ATOM 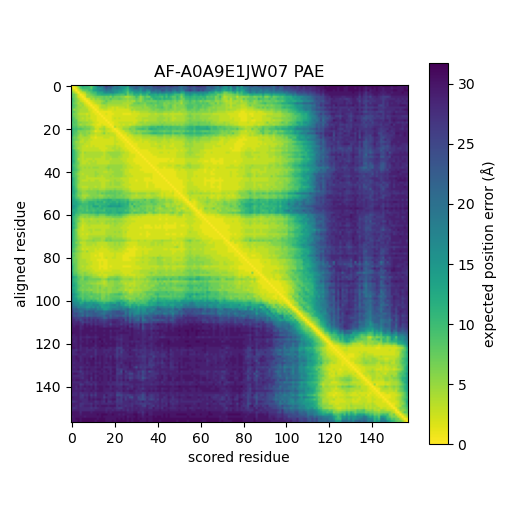810 C CA . ASN A 1 100 ? -3.167 3.271 15.459 1.00 81.31 100 ASN A CA 1
ATOM 811 C C . ASN A 1 100 ? -2.006 3.775 16.331 1.00 81.31 100 ASN A C 1
ATOM 813 O O . ASN A 1 100 ? -2.227 4.292 17.427 1.00 81.31 100 ASN A O 1
ATOM 817 N N . LYS A 1 101 ? -0.761 3.698 15.851 1.00 77.75 101 LYS A N 1
ATOM 818 C CA . LYS A 1 101 ? 0.394 4.322 16.517 1.00 77.75 101 LYS A CA 1
ATOM 819 C C . LYS A 1 101 ? 0.251 5.844 16.549 1.00 77.75 101 LYS A C 1
ATOM 821 O O . LYS A 1 101 ? 0.408 6.448 17.610 1.00 77.75 101 LYS A O 1
ATOM 826 N N . ALA A 1 102 ? -0.137 6.462 15.432 1.00 72.25 102 ALA A N 1
ATOM 827 C CA . ALA A 1 102 ? -0.353 7.907 15.364 1.00 72.25 102 ALA A CA 1
ATOM 828 C C . ALA A 1 102 ? -1.435 8.397 16.350 1.00 72.25 102 ALA A C 1
ATOM 830 O O . ALA A 1 102 ? -1.287 9.458 16.964 1.00 72.25 102 ALA A O 1
ATOM 831 N N . SER A 1 103 ? -2.504 7.618 16.557 1.00 67.56 103 SER A N 1
ATOM 832 C CA . SER A 1 103 ? -3.567 7.967 17.509 1.00 67.56 103 SER A CA 1
ATOM 833 C C . SER A 1 103 ? -3.120 7.848 18.976 1.00 67.56 103 SER A C 1
ATOM 835 O O . SER A 1 103 ? -3.463 8.7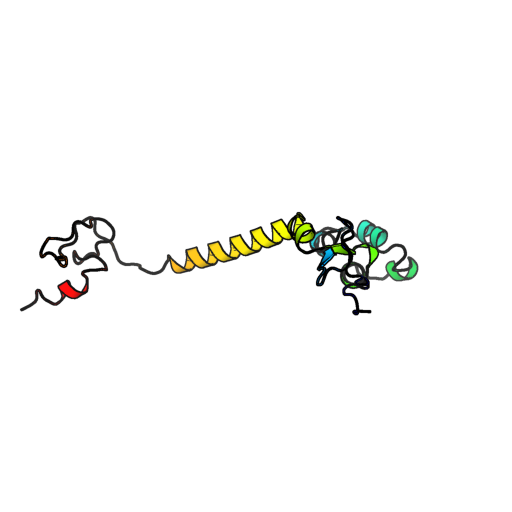09 19.794 1.00 67.56 103 SER A O 1
ATOM 837 N N . LYS A 1 104 ? -2.286 6.853 19.313 1.00 60.28 104 LYS A N 1
ATOM 838 C CA . LYS A 1 104 ? -1.686 6.701 20.654 1.00 60.28 104 LYS A CA 1
ATOM 839 C C . LYS A 1 104 ? -0.745 7.860 21.000 1.00 60.28 104 LYS A C 1
ATOM 841 O O . LYS A 1 104 ? -0.835 8.405 22.102 1.00 60.28 104 LYS A O 1
ATOM 846 N N . THR A 1 105 ? 0.086 8.305 20.056 1.00 60.12 105 THR A N 1
ATOM 847 C CA . THR A 1 105 ? 0.990 9.455 20.251 1.00 60.12 105 THR A CA 1
ATOM 848 C C . THR A 1 105 ? 0.224 10.761 20.494 1.00 60.12 105 THR A C 1
ATOM 850 O O . THR A 1 105 ? 0.645 11.582 21.309 1.00 60.12 105 THR A O 1
ATOM 853 N N . LYS A 1 106 ? -0.945 10.951 19.862 1.00 56.97 106 LYS A N 1
ATOM 854 C CA . LYS A 1 106 ? -1.818 12.107 20.146 1.00 56.97 106 LYS A CA 1
ATOM 855 C C . LYS A 1 106 ? -2.404 12.063 21.565 1.00 56.97 106 LYS A C 1
ATOM 857 O O . LYS A 1 106 ? -2.403 13.085 22.247 1.00 56.97 106 LYS A O 1
ATOM 862 N N . LYS A 1 107 ? -2.836 10.891 22.051 1.00 54.00 107 LYS A N 1
ATOM 863 C CA . LYS A 1 107 ? -3.363 10.737 23.424 1.00 54.00 107 LYS A CA 1
ATOM 864 C C . LYS A 1 107 ? -2.304 10.975 24.510 1.00 54.00 107 LYS A C 1
ATOM 866 O O . LYS A 1 107 ? -2.640 11.517 25.561 1.00 54.00 107 LYS A O 1
ATOM 871 N N . SER A 1 108 ? -1.035 10.622 24.275 1.00 52.28 108 SER A N 1
ATOM 872 C CA . SER A 1 108 ? 0.029 10.849 25.271 1.00 52.28 108 SER A CA 1
ATOM 873 C C . SER A 1 108 ? 0.403 12.331 25.426 1.00 52.28 108 SER A C 1
ATOM 875 O O . SER A 1 108 ? 0.710 12.762 26.537 1.00 52.28 108 SER A O 1
ATOM 877 N N . LYS A 1 109 ? 0.296 13.138 24.358 1.00 50.38 109 LYS A N 1
ATOM 878 C CA . LYS A 1 109 ? 0.518 14.595 24.422 1.00 50.38 109 LYS A CA 1
ATOM 879 C C . LYS A 1 109 ? -0.567 15.325 25.222 1.00 50.38 109 LYS A C 1
ATOM 881 O O . LYS A 1 109 ? -0.242 16.246 25.965 1.00 50.38 109 LYS A O 1
ATOM 886 N N . ILE A 1 110 ? -1.823 14.879 25.147 1.00 52.94 110 ILE A N 1
ATOM 887 C CA . ILE A 1 110 ? -2.934 15.472 25.918 1.00 52.94 110 ILE A CA 1
ATOM 888 C C . ILE A 1 110 ? -2.761 15.239 27.432 1.00 52.94 110 ILE A C 1
ATOM 890 O O . ILE A 1 110 ? -3.119 16.096 28.233 1.00 52.94 110 ILE A O 1
ATOM 894 N N . ARG A 1 111 ? -2.131 14.132 27.853 1.00 50.69 111 ARG A N 1
ATOM 895 C CA . ARG A 1 111 ? -1.893 13.829 29.279 1.00 50.69 111 ARG A CA 1
ATOM 896 C C . ARG A 1 111 ? -0.746 14.617 29.937 1.00 50.69 111 ARG A C 1
ATOM 898 O O . ARG A 1 111 ? -0.559 14.480 31.141 1.00 50.69 111 ARG A O 1
ATOM 905 N N . LYS A 1 112 ? 0.011 15.448 29.206 1.00 49.34 112 LYS A N 1
ATOM 906 C CA . LYS A 1 112 ? 1.178 16.190 29.740 1.00 49.34 112 LYS A CA 1
ATOM 907 C C . LYS A 1 112 ? 0.908 17.653 30.131 1.00 49.34 112 LYS A C 1
ATOM 909 O O . LYS A 1 112 ? 1.840 18.447 30.206 1.00 49.34 112 LYS A O 1
ATOM 914 N N . ARG A 1 113 ? -0.337 18.035 30.429 1.00 52.94 113 ARG A N 1
ATOM 915 C CA . ARG A 1 113 ? -0.649 19.367 30.980 1.00 52.94 113 ARG A CA 1
ATOM 916 C C . ARG A 1 113 ? -1.494 19.278 32.247 1.00 52.94 113 ARG A C 1
ATOM 918 O O . ARG A 1 113 ? -2.691 19.489 32.193 1.00 52.94 113 ARG A O 1
ATOM 925 N N . THR A 1 114 ? -0.836 19.038 33.380 1.00 50.16 114 THR A N 1
ATOM 926 C CA . THR A 1 114 ? -1.095 19.754 34.644 1.00 50.16 114 THR A CA 1
ATOM 927 C C . THR A 1 114 ? 0.136 19.606 35.541 1.00 50.16 114 THR A C 1
ATOM 929 O O . THR A 1 114 ? 0.258 18.631 36.278 1.00 50.16 114 THR A O 1
ATOM 932 N N . ASN A 1 115 ? 1.043 20.586 35.502 1.00 49.94 115 ASN A N 1
ATOM 933 C CA . ASN A 1 115 ? 2.101 20.788 36.503 1.00 49.94 115 ASN A CA 1
ATOM 934 C C . ASN A 1 115 ? 1.488 21.271 37.836 1.00 49.94 115 ASN A C 1
ATOM 936 O O . ASN A 1 115 ? 1.844 22.322 38.360 1.00 49.94 115 ASN A O 1
ATOM 940 N N . ARG A 1 116 ? 0.504 20.554 38.386 1.00 54.91 116 ARG A N 1
ATOM 941 C CA . ARG A 1 116 ? 0.044 20.813 39.752 1.00 54.91 116 ARG A CA 1
ATOM 942 C C . ARG A 1 116 ? 0.843 19.886 40.655 1.00 54.91 116 ARG A C 1
ATOM 944 O O . ARG A 1 116 ? 0.731 18.672 40.531 1.00 54.91 116 ARG A O 1
ATOM 951 N N . LYS A 1 117 ? 1.697 20.456 41.511 1.00 55.00 117 LYS A N 1
ATOM 952 C CA . LYS A 1 117 ? 2.405 19.705 42.554 1.00 55.00 117 LYS A CA 1
ATOM 953 C C . LYS A 1 117 ? 1.334 18.994 43.393 1.00 55.00 117 LYS A C 1
ATOM 955 O O . LYS A 1 117 ? 0.507 19.645 44.025 1.00 55.00 117 LYS A O 1
ATOM 960 N N . PHE A 1 118 ? 1.273 17.670 43.306 1.00 59.78 118 PHE A N 1
ATOM 961 C CA . PHE A 1 118 ? 0.353 16.869 44.106 1.00 59.78 118 PHE A CA 1
ATOM 962 C C . PHE A 1 118 ? 1.021 16.566 45.445 1.00 59.78 118 PHE A C 1
ATOM 964 O O . PHE A 1 118 ? 2.193 16.191 45.478 1.00 59.78 118 PHE A O 1
ATOM 971 N N . HIS A 1 119 ? 0.291 16.747 46.539 1.00 64.75 119 HIS A N 1
ATOM 972 C CA . HIS A 1 119 ? 0.756 16.389 47.873 1.00 64.75 119 HIS A CA 1
ATOM 973 C C . HIS A 1 119 ? 0.277 14.972 48.223 1.00 64.75 119 HIS A C 1
ATOM 975 O O . HIS A 1 119 ? -0.787 14.539 47.775 1.00 64.75 119 HIS A O 1
ATOM 981 N N . ARG A 1 120 ? 1.062 14.232 49.016 1.00 61.56 120 ARG A N 1
ATOM 982 C CA . ARG A 1 120 ? 0.649 12.935 49.570 1.00 61.56 120 ARG A CA 1
ATOM 983 C C . ARG A 1 120 ? -0.212 13.193 50.805 1.00 61.56 120 ARG A C 1
ATOM 985 O O . ARG A 1 120 ? 0.296 13.219 51.916 1.00 61.56 120 ARG A O 1
ATOM 992 N N . GLY A 1 121 ? -1.505 13.410 50.598 1.00 73.44 121 GLY A N 1
ATOM 993 C CA . GLY A 1 121 ? -2.459 13.666 51.676 1.00 73.44 121 GLY A CA 1
ATOM 994 C C . GLY A 1 121 ? -3.875 13.260 51.287 1.00 73.44 121 GLY A C 1
ATOM 995 O O . GLY A 1 121 ? -4.178 13.087 50.108 1.00 73.44 121 GLY A O 1
ATOM 996 N N . GLN A 1 122 ? -4.746 13.076 52.278 1.00 85.19 122 GLN A N 1
ATOM 997 C CA . GLN A 1 122 ? -6.167 12.833 52.039 1.00 85.19 122 GLN A CA 1
ATOM 998 C C . GLN A 1 122 ? -6.884 14.150 51.727 1.00 85.19 122 GLN A C 1
ATOM 1000 O O . GLN A 1 122 ? -6.604 15.179 52.337 1.00 85.19 122 GLN A O 1
ATOM 1005 N N . CYS A 1 123 ? -7.812 14.114 50.771 1.00 88.69 123 CYS A N 1
ATOM 1006 C CA . CYS A 1 123 ? -8.620 15.272 50.420 1.00 88.69 123 CYS A CA 1
ATOM 1007 C C . CYS A 1 123 ? -9.427 15.773 51.633 1.00 88.69 123 CYS A C 1
ATOM 1009 O O . CYS A 1 123 ? -10.081 14.996 52.326 1.00 88.69 123 CYS A O 1
ATOM 1011 N N . GLN A 1 124 ? -9.416 17.086 51.851 1.00 88.75 124 GLN A N 1
ATOM 1012 C CA . GLN A 1 124 ? -10.150 17.762 52.927 1.00 88.75 124 GLN A CA 1
ATOM 1013 C C . GLN A 1 124 ? -11.591 18.150 52.551 1.00 88.75 124 GLN A C 1
ATOM 1015 O O . GLN A 1 124 ? -12.284 18.770 53.353 1.00 88.75 124 GLN A O 1
ATOM 1020 N N . GLY A 1 125 ? -12.034 17.824 51.332 1.00 89.19 125 GLY A N 1
ATOM 1021 C CA . GLY A 1 125 ? -13.376 18.152 50.853 1.00 89.19 125 GLY A CA 1
ATOM 1022 C C . GLY A 1 125 ? -14.449 17.220 51.405 1.00 89.19 125 GLY A C 1
ATOM 1023 O O . GLY A 1 125 ? -14.166 16.057 51.697 1.00 89.19 125 GLY A O 1
ATOM 1024 N N . ILE A 1 126 ? -15.673 17.726 51.506 1.00 90.31 126 ILE A N 1
ATOM 1025 C CA . ILE A 1 126 ? -16.858 17.004 51.974 1.00 90.31 126 ILE A CA 1
ATOM 1026 C C . ILE A 1 126 ? -17.676 16.557 50.757 1.00 90.31 126 ILE A C 1
ATOM 1028 O O . ILE A 1 126 ? -17.898 17.340 49.832 1.00 90.31 126 ILE A O 1
ATOM 1032 N N . ASN A 1 127 ? -18.088 15.289 50.730 1.00 86.62 127 ASN A N 1
ATOM 1033 C CA . ASN A 1 127 ? -18.918 14.733 49.662 1.00 86.62 127 ASN A CA 1
ATOM 1034 C C . ASN A 1 127 ? -20.402 15.122 49.835 1.00 86.62 127 ASN A C 1
ATOM 1036 O O . ASN A 1 127 ? -20.804 15.712 50.833 1.00 86.62 127 ASN A O 1
ATOM 1040 N N . THR A 1 128 ? -21.250 14.734 48.884 1.00 84.00 128 THR A N 1
ATOM 1041 C CA . THR A 1 128 ? -22.700 15.004 48.931 1.00 84.00 128 THR A CA 1
ATOM 1042 C C . THR A 1 128 ? -23.437 14.331 50.095 1.00 84.00 128 THR A C 1
ATOM 1044 O O . THR A 1 128 ? -24.591 14.658 50.342 1.00 84.00 128 THR A O 1
ATOM 1047 N N . LYS A 1 129 ? -22.792 13.402 50.813 1.00 84.06 129 LYS A N 1
ATOM 1048 C CA . LYS A 1 129 ? -23.325 12.734 52.010 1.00 84.06 129 LYS A CA 1
ATOM 1049 C C . LYS A 1 129 ? -22.861 13.388 53.318 1.00 84.06 129 LYS A C 1
ATOM 1051 O O . LYS A 1 129 ? -23.134 12.848 54.382 1.00 84.06 129 LYS A O 1
ATOM 1056 N N . GLY A 1 130 ? -22.132 14.505 53.256 1.00 84.56 130 GLY A N 1
ATOM 1057 C CA . GLY A 1 130 ? -21.583 15.165 54.443 1.00 84.56 130 GLY A CA 1
ATOM 1058 C C . GLY A 1 130 ? -20.317 14.506 55.005 1.00 84.56 130 GLY A C 1
ATOM 1059 O O . GLY A 1 130 ? -19.811 14.934 56.037 1.00 84.56 130 GLY A O 1
ATOM 1060 N N . GLU A 1 131 ? -19.759 13.494 54.334 1.00 86.50 131 GLU A N 1
ATOM 1061 C CA . GLU A 1 131 ? -18.563 12.785 54.796 1.00 86.50 131 GLU A CA 1
ATOM 1062 C C . GLU A 1 131 ? -17.285 13.318 54.139 1.00 86.50 131 GLU A C 1
ATOM 1064 O O . GLU A 1 131 ? -17.277 13.760 52.984 1.00 86.50 131 GLU A O 1
ATOM 1069 N N . GLN A 1 132 ? -16.155 13.177 54.833 1.00 87.69 132 GLN A N 1
ATOM 1070 C CA . GLN A 1 132 ? -14.855 13.541 54.280 1.00 87.69 132 GLN A CA 1
ATOM 1071 C C . GLN A 1 132 ? -14.467 12.656 53.084 1.00 87.69 132 GLN A C 1
ATOM 1073 O O . GLN A 1 132 ? -14.530 11.422 53.113 1.00 87.69 132 GLN A O 1
ATOM 1078 N N . CYS A 1 133 ? -13.968 13.295 52.028 1.00 87.75 133 CYS A N 1
ATOM 1079 C CA . CYS A 1 133 ? -13.469 12.634 50.837 1.00 87.75 133 CYS A CA 1
ATOM 1080 C C . CYS A 1 133 ? -12.308 11.679 51.164 1.00 87.75 133 CYS A C 1
ATOM 1082 O O . CYS A 1 133 ? -11.260 12.071 51.675 1.00 87.75 133 CYS A O 1
ATOM 1084 N N . LYS A 1 134 ? -12.457 10.406 50.785 1.00 87.12 134 LYS A N 1
ATOM 1085 C CA . LYS A 1 134 ? -11.452 9.351 51.018 1.00 87.12 134 LYS A CA 1
ATOM 1086 C C . LYS A 1 134 ? -10.328 9.323 49.971 1.00 87.12 134 LYS A C 1
ATOM 1088 O O . LYS A 1 134 ? -9.463 8.448 50.000 1.00 87.12 134 LYS A O 1
ATOM 1093 N N . LYS A 1 135 ? -10.317 10.263 49.018 1.00 83.81 135 LYS A N 1
ATOM 1094 C CA . LYS A 1 135 ? -9.339 10.291 47.922 1.00 83.81 135 LYS A CA 1
ATOM 1095 C C . LYS A 1 135 ? -7.972 10.754 48.438 1.00 83.81 135 LYS A C 1
ATOM 1097 O O . LYS A 1 135 ? -7.844 11.87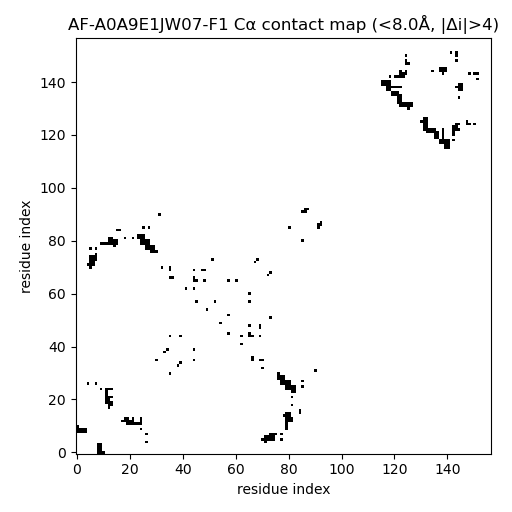4 48.922 1.00 83.81 135 LYS A O 1
ATOM 1102 N N . ARG A 1 136 ? -6.960 9.890 48.304 1.00 77.00 136 ARG A N 1
ATOM 1103 C CA . ARG A 1 136 ? -5.559 10.153 48.704 1.00 77.00 136 ARG A CA 1
ATOM 1104 C C . ARG A 1 136 ? -4.629 10.475 47.529 1.00 77.00 136 ARG A C 1
ATOM 1106 O O . ARG A 1 136 ? -3.615 11.138 47.696 1.00 77.00 136 ARG A O 1
ATOM 1113 N N . ASN A 1 137 ? -4.993 10.039 46.323 1.00 75.06 137 ASN A N 1
ATOM 1114 C CA . ASN A 1 137 ? -4.210 10.271 45.110 1.00 75.06 137 ASN A CA 1
ATOM 1115 C C . ASN A 1 137 ? -4.790 11.440 44.306 1.00 75.06 137 ASN A C 1
ATOM 1117 O O . ASN A 1 137 ? -6.004 11.522 44.098 1.00 75.06 137 ASN A O 1
ATOM 1121 N N . GLY A 1 138 ? -3.923 12.325 43.810 1.00 73.19 138 GLY A N 1
ATOM 1122 C CA . GLY A 1 138 ? -4.347 13.493 43.031 1.00 73.19 138 GLY A CA 1
ATOM 1123 C C . GLY A 1 138 ? -4.904 14.640 43.884 1.00 73.19 138 GLY A C 1
ATOM 1124 O O . GLY A 1 138 ? -5.760 15.390 43.413 1.00 73.19 138 GLY A O 1
ATOM 1125 N N . VAL A 1 139 ? -4.449 14.753 45.135 1.00 81.56 139 VAL A N 1
ATOM 1126 C CA . VAL A 1 139 ? -4.737 15.881 46.031 1.00 81.56 139 VAL A CA 1
ATOM 1127 C C . VAL A 1 139 ? -3.713 16.983 45.774 1.00 81.56 139 VAL A C 1
ATOM 1129 O O . VAL A 1 139 ? -2.507 16.730 45.735 1.00 81.56 139 VAL A O 1
ATOM 1132 N N . PHE A 1 140 ? -4.185 18.199 45.514 1.00 79.56 140 PHE A N 1
ATOM 1133 C CA . PHE A 1 140 ? -3.311 19.343 45.265 1.00 79.56 140 PHE A CA 1
ATOM 1134 C C . PHE A 1 140 ? -2.650 19.811 46.572 1.00 79.56 140 PHE A C 1
ATOM 1136 O O . PHE A 1 140 ? -3.071 19.432 47.663 1.00 79.56 140 PHE A O 1
ATOM 1143 N N . THR A 1 141 ? -1.626 20.661 46.483 1.00 76.19 141 THR A N 1
ATOM 1144 C CA . THR A 1 141 ? -0.943 21.234 47.663 1.00 76.19 141 THR A CA 1
ATOM 1145 C C . THR A 1 141 ? -1.866 21.961 48.639 1.00 76.19 141 THR A C 1
ATOM 1147 O O . THR A 1 141 ? -1.530 22.084 49.807 1.00 76.19 141 THR A O 1
ATOM 1150 N N . ASN A 1 142 ? -3.032 22.418 48.186 1.00 78.50 142 ASN A N 1
ATOM 1151 C CA . ASN A 1 142 ? -4.040 23.060 49.027 1.00 78.50 142 ASN A CA 1
ATOM 1152 C C . ASN A 1 142 ? -4.925 22.066 49.809 1.00 78.50 142 ASN A C 1
ATOM 1154 O O . ASN A 1 142 ? -5.883 22.500 50.434 1.00 78.50 142 ASN A O 1
ATOM 1158 N N . GLY A 1 143 ? -4.665 20.756 49.736 1.00 82.88 143 GLY A N 1
ATOM 1159 C CA . GLY A 1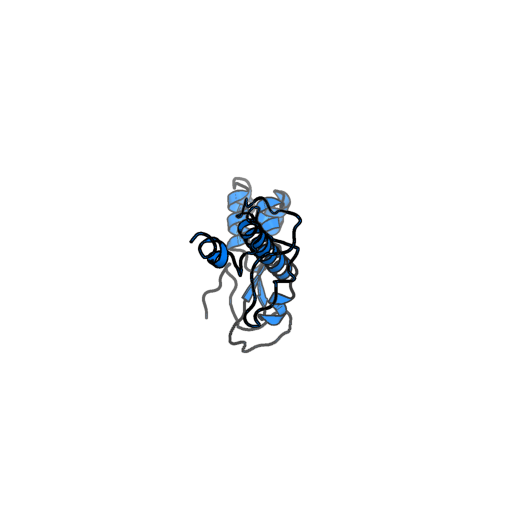 143 ? -5.419 19.737 50.472 1.00 82.88 143 GLY A CA 1
ATOM 1160 C C . GLY A 1 143 ? -6.723 19.280 49.808 1.00 82.88 143 GLY A C 1
ATOM 1161 O O . GLY A 1 143 ? -7.389 18.386 50.331 1.00 82.88 143 GLY A O 1
ATOM 1162 N N . PHE A 1 144 ? -7.090 19.804 48.633 1.00 86.25 144 PHE A N 1
ATOM 1163 C CA . PHE A 1 144 ? -8.312 19.416 47.917 1.00 86.25 144 PHE A CA 1
ATOM 1164 C C . PHE A 1 144 ? -7.995 18.663 46.618 1.00 86.25 144 PHE A C 1
ATOM 1166 O O . PHE A 1 144 ? -6.972 18.889 45.973 1.00 86.25 144 PHE A O 1
ATOM 1173 N N . CYS A 1 145 ? -8.863 17.732 46.216 1.00 87.50 145 CYS A N 1
ATOM 1174 C CA . CYS A 1 145 ? -8.782 17.088 44.902 1.00 87.50 145 CYS A CA 1
ATOM 1175 C C . CYS A 1 145 ? -9.592 17.875 43.861 1.00 87.50 145 CYS A C 1
ATOM 1177 O O . CYS A 1 145 ? -10.345 18.782 44.204 1.00 87.50 145 CYS A O 1
ATOM 1179 N N . HIS A 1 146 ? -9.490 17.495 42.585 1.00 84.12 146 HIS A N 1
ATOM 1180 C CA . HIS A 1 146 ? -10.186 18.187 41.490 1.00 84.12 146 HIS A CA 1
ATOM 1181 C C . HIS A 1 146 ? -11.711 18.299 41.665 1.00 84.12 146 HIS A C 1
ATOM 1183 O O . HIS A 1 146 ? -12.294 19.252 41.169 1.00 84.12 146 HIS A O 1
ATOM 1189 N N . HIS A 1 147 ? -12.356 17.373 42.380 1.00 86.25 147 HIS A N 1
ATOM 1190 C CA . HIS A 1 147 ? -13.806 17.426 42.618 1.00 86.25 147 HIS A CA 1
ATOM 1191 C C . HIS A 1 147 ? -14.220 18.362 43.760 1.00 86.25 147 HIS A C 1
ATOM 1193 O O . HIS A 1 147 ? -15.386 18.710 43.846 1.00 86.25 147 HIS A O 1
ATOM 1199 N N . HIS A 1 148 ? -13.293 18.768 44.631 1.00 86.50 148 HIS A N 1
ATOM 1200 C CA . HIS A 1 148 ? -13.592 19.594 45.809 1.00 86.50 148 HIS A CA 1
ATOM 1201 C C . HIS A 1 148 ? -12.779 20.893 45.823 1.00 86.50 148 HIS A C 1
ATOM 1203 O O . HIS A 1 148 ? -12.567 21.482 46.877 1.00 86.50 148 HIS A O 1
ATOM 1209 N N . ILE A 1 149 ? -12.272 21.332 44.666 1.00 82.25 149 ILE A N 1
ATOM 1210 C CA . ILE A 1 149 ? -11.412 22.519 44.581 1.00 82.25 149 ILE A CA 1
ATOM 1211 C C . ILE A 1 149 ? -12.159 23.815 44.930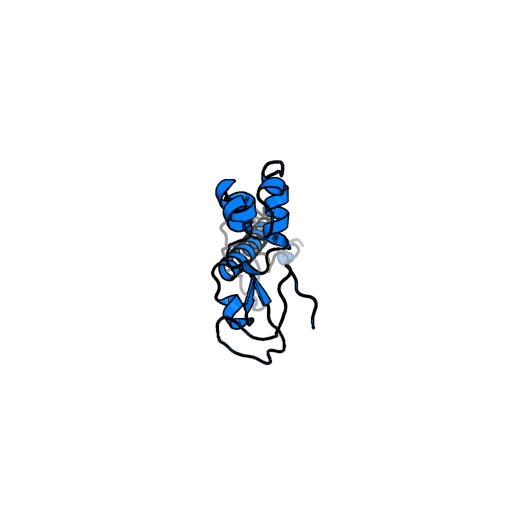 1.00 82.25 149 ILE A C 1
ATOM 1213 O O . ILE A 1 149 ? -11.547 24.749 45.437 1.00 82.25 149 ILE A O 1
ATOM 1217 N N . GLU A 1 150 ? -13.471 23.845 44.708 1.00 82.75 150 GLU A N 1
ATOM 1218 C CA . GLU A 1 150 ? -14.345 24.993 44.977 1.00 82.75 150 GLU A CA 1
ATOM 1219 C C . GLU A 1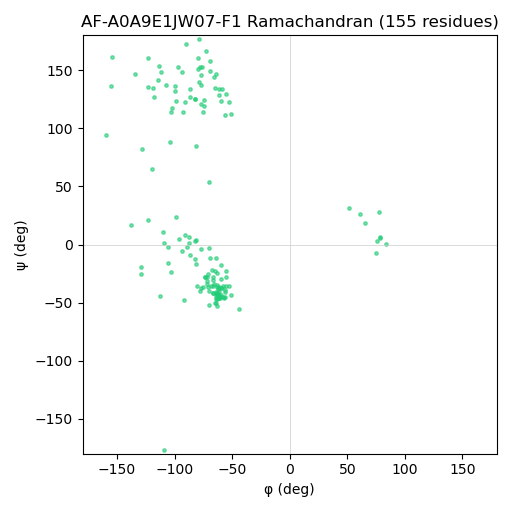 150 ? -14.601 25.191 46.480 1.00 82.75 150 GLU A C 1
ATOM 1221 O O . GLU A 1 150 ? -14.709 26.323 46.939 1.00 82.75 150 GLU A O 1
ATOM 1226 N N . GLN A 1 151 ? -14.544 24.115 47.277 1.00 83.06 151 GLN A N 1
ATOM 1227 C CA . GLN A 1 151 ? -14.663 24.164 48.745 1.00 83.06 151 GLN A CA 1
ATOM 1228 C C . GLN A 1 151 ? -13.441 24.798 49.438 1.00 83.06 151 GLN A C 1
ATOM 1230 O O . GLN A 1 151 ? -13.408 24.938 50.660 1.00 83.06 151 GLN A O 1
ATOM 1235 N N . LYS A 1 152 ? -12.410 25.172 48.669 1.00 76.88 152 LYS A N 1
ATOM 1236 C CA . LYS A 1 152 ? -11.250 25.916 49.171 1.00 76.88 152 LYS A CA 1
ATOM 1237 C C . LYS A 1 152 ? -11.644 27.327 49.621 1.00 76.88 152 LYS A C 1
ATOM 1239 O O . LYS A 1 152 ? -11.139 27.794 50.635 1.00 76.88 152 LYS A O 1
ATOM 1244 N N . ASN A 1 153 ? -12.503 28.001 48.856 1.00 65.56 153 ASN A N 1
ATOM 1245 C CA . ASN A 1 153 ? -12.813 29.421 49.057 1.00 65.56 153 ASN A CA 1
ATOM 1246 C C . ASN A 1 153 ? -13.941 29.650 50.076 1.00 65.56 153 ASN A C 1
ATOM 1248 O O . ASN A 1 153 ? -14.177 30.777 50.476 1.00 65.56 153 ASN A O 1
ATOM 1252 N N . SER A 1 154 ? -14.616 28.587 50.512 1.00 59.34 154 SER A N 1
ATOM 1253 C CA . SER A 1 154 ? -15.710 28.634 51.487 1.00 59.34 154 SER A CA 1
ATOM 1254 C C . SER A 1 154 ? -15.248 28.470 52.943 1.00 59.34 154 SER A C 1
ATOM 1256 O O . SER A 1 154 ? -16.077 28.281 53.822 1.00 59.34 154 SER A O 1
ATOM 1258 N N . LYS A 1 155 ? -13.932 28.463 53.207 1.00 51.69 155 LYS A N 1
ATOM 1259 C CA . LYS A 1 155 ? -13.343 28.380 54.561 1.00 51.69 155 LYS A CA 1
ATOM 1260 C C . LYS A 1 155 ? -12.671 29.685 55.015 1.00 51.69 155 LYS A C 1
ATOM 1262 O O . LYS A 1 155 ? -11.927 29.668 55.990 1.00 51.69 155 LYS A O 1
ATOM 1267 N N . SER A 1 156 ? -12.873 30.780 54.287 1.00 45.03 156 SER A N 1
ATOM 1268 C CA . SER A 1 156 ? -12.337 32.104 54.616 1.00 45.03 156 SER A CA 1
ATOM 1269 C C . SER A 1 156 ? -13.472 33.102 54.828 1.00 45.03 156 SER A C 1
ATOM 1271 O O . SER A 1 156 ? -13.620 34.019 54.028 1.00 45.03 156 SER A O 1
ATOM 1273 N N . GLU A 1 157 ? -14.262 32.865 55.872 1.00 35.72 157 GLU A N 1
ATOM 1274 C CA . GLU A 1 157 ? -15.089 33.826 56.617 1.00 35.72 157 GLU A CA 1
ATOM 1275 C C . GLU A 1 157 ? -15.081 33.391 58.086 1.00 35.72 157 GLU A C 1
ATOM 1277 O O . GLU A 1 157 ? -15.137 32.158 58.323 1.00 35.72 157 GLU A O 1
#

Solvent-accessible surface area (backbone atoms only — not comparable to full-atom values): 9426 Å² total; per-residue (Å²): 132,61,88,39,70,36,71,31,7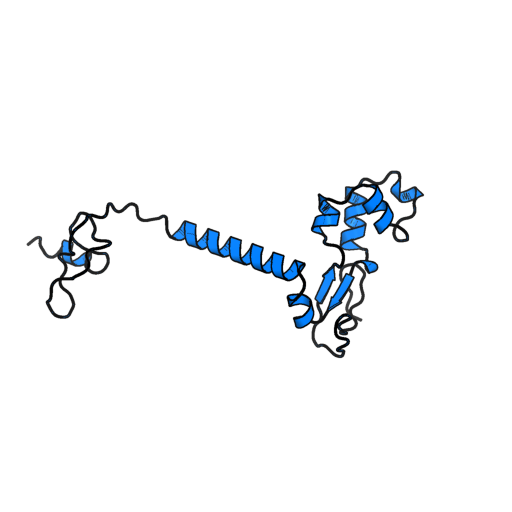7,62,81,34,43,15,76,82,80,68,51,60,88,39,98,60,61,45,81,41,62,76,65,51,62,66,45,56,73,74,66,54,50,70,72,54,50,54,61,71,34,60,92,79,49,57,69,81,66,46,77,81,49,53,70,70,56,54,39,52,44,56,68,53,58,34,32,88,42,48,45,43,24,34,63,72,63,47,60,70,35,71,70,44,46,53,49,51,51,53,53,53,51,55,52,52,58,54,57,58,60,68,72,72,76,72,95,64,66,62,37,95,42,60,20,74,26,67,45,97,83,74,43,73,38,84,50,41,78,70,7,33,74,86,36,26,26,86,92,31,53,73,65,63,70,76,72,78,125

Nearest PDB structures (foldseek):
  9fd2-assembly1_d  TM=2.136E-01  e=6.839E+00  Homo sapiens

pLDDT: mean 81.52, std 13.95, range [35.72, 96.31]

Sequence (157 aa):
MLNGKYGAERNLVCKTCGRDNLGRTDLHHIIDQAFIKKRAKRWQLEYLANGILSNEYMEDMKDSDIINVLVNKNPRNITEMCQTCHKMTNSYQQFLDSRNKASKTKKSKIRKRTNRKFHRGQCQGINTKGEQCKKRNGVFTNGFCHHHIEQKNSKSE

Secondary structure (DSSP, 8-state):
-B--GGGPPB-S--TTT---S-S-EEEEESS-HHHHHHT--HHHHHHHHBTTB-HHHHHTS-HHHHHHHHHHS-GGGEEEEEHHHHHTSHHHHHHHHHHHHHHHHHHHHHTT-----EESS----B-TTSPBP---SSEETTS-BTTSSGGGGGG--

Radius of gyration: 30.12 Å; Cα contacts (8 Å, |Δi|>4): 186; chains: 1; bounding box: 42×49×82 Å